Protein AF-A0A3S0SCE3-F1 (afdb_monomer)

Radius of gyration: 31.04 Å; Cα contacts (8 Å, |Δi|>4): 23; chains: 1; bounding box: 51×37×76 Å

pLDDT: mean 75.01, std 13.06, range [47.84, 93.12]

Mean predicted aligned error: 17.99 Å

Secondary structure (DSSP, 8-state):
---HHHHHHHHHHHTTS--SSHHHHHHHHHHH-GGGT-----S--HHHHHHHHHHHHHHHHHHHHHHHHHHH---HHHHHHHHHHHHHHT-

Sequence (91 aa):
MVPSTKIEDIKTNLDKVSGNSLSEKMQTLKELKPDLFVQEQPSVSPGNLIKEMIEKSTENKNNEIETIKEKGAYTPDEIKKLTDYTLKNLR

Solvent-accessible surface area (backbone atoms only — not comparable to full-atom values): 5481 Å² total; per-residue (Å²): 130,82,59,72,65,50,57,54,50,50,55,67,49,44,78,75,44,78,58,96,42,74,68,48,16,53,50,50,45,44,73,77,43,48,72,72,70,55,75,77,70,71,88,60,48,73,67,51,53,52,48,51,52,50,51,55,54,53,58,52,52,57,55,52,52,53,53,46,59,68,72,66,59,76,49,75,67,55,51,47,53,54,50,56,53,52,62,62,69,74,110

Organism: NCBI:txid2138

Foldseek 3Di:
DLPPVLVVVLVVVLVVADDPDSVRSSVVCCVVCVVSVDDPPPPCDPVNVVVVVVVVVVVVVVVVVVVCVVVVDDDPVNVVVVVVVVVVVVD

Structure (mmCIF, N/CA/C/O backbone):
data_AF-A0A3S0SCE3-F1
#
_entry.id   AF-A0A3S0SCE3-F1
#
loop_
_atom_site.group_PDB
_atom_site.id
_atom_site.type_symbol
_atom_site.label_atom_id
_atom_site.label_alt_id
_atom_site.label_comp_id
_atom_site.label_asym_id
_atom_site.label_entity_id
_atom_site.label_seq_id
_atom_site.pdbx_PDB_ins_code
_atom_site.Cartn_x
_atom_site.Cartn_y
_atom_site.Cartn_z
_atom_site.occupancy
_atom_site.B_iso_or_equiv
_atom_site.auth_seq_id
_atom_site.auth_comp_id
_atom_site.auth_asym_id
_atom_site.auth_atom_id
_atom_site.pdbx_PDB_model_num
ATOM 1 N N . MET A 1 1 ? -1.543 -1.676 4.447 1.00 47.84 1 MET A N 1
ATOM 2 C CA . MET A 1 1 ? -3.006 -1.873 4.343 1.00 47.84 1 MET A CA 1
ATOM 3 C C . MET A 1 1 ? -3.438 -2.687 5.547 1.00 47.84 1 MET A C 1
ATOM 5 O O . MET A 1 1 ? -2.807 -3.701 5.805 1.00 47.84 1 MET A O 1
ATOM 9 N N . VAL A 1 2 ? -4.441 -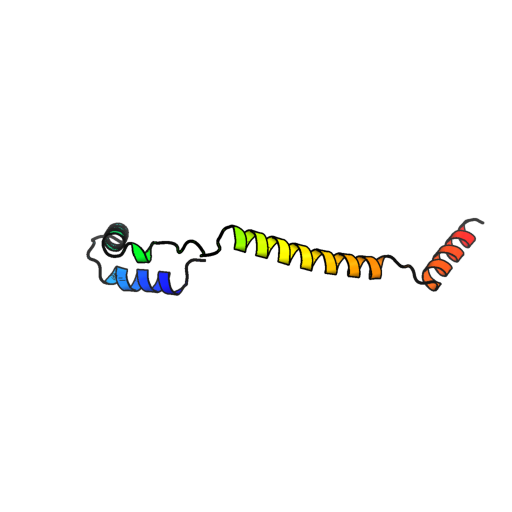2.241 6.306 1.00 51.94 2 VAL A N 1
ATOM 10 C CA . VAL A 1 2 ? -5.095 -3.127 7.282 1.00 51.94 2 VAL A CA 1
ATOM 11 C C . VAL A 1 2 ? -5.850 -4.180 6.461 1.00 51.94 2 VAL A C 1
ATOM 13 O O . VAL A 1 2 ? -6.566 -3.781 5.540 1.00 51.94 2 VAL A O 1
ATOM 16 N N . PRO A 1 3 ? -5.667 -5.488 6.706 1.00 55.94 3 PRO A N 1
ATOM 17 C CA . PRO A 1 3 ? -6.419 -6.526 6.009 1.00 55.94 3 PRO A CA 1
ATOM 18 C C . PRO A 1 3 ? -7.921 -6.242 6.114 1.00 55.94 3 PRO A C 1
ATOM 20 O O . PRO A 1 3 ? -8.406 -5.959 7.209 1.00 55.94 3 PRO A O 1
ATOM 23 N N . SER A 1 4 ? -8.655 -6.294 4.995 1.00 57.28 4 SER A N 1
ATOM 24 C CA . SER A 1 4 ? -10.100 -5.984 4.961 1.00 57.28 4 SER A CA 1
ATOM 25 C C . SER A 1 4 ? -10.898 -6.821 5.972 1.00 57.28 4 SER A C 1
ATOM 27 O O . SER A 1 4 ? -11.833 -6.322 6.593 1.00 57.28 4 SER A O 1
ATOM 29 N N . THR A 1 5 ? -10.436 -8.048 6.223 1.00 61.03 5 THR A N 1
ATOM 30 C CA . THR A 1 5 ? -10.957 -8.973 7.236 1.00 61.03 5 THR A CA 1
ATOM 31 C C . THR A 1 5 ? -10.897 -8.407 8.660 1.00 61.03 5 THR A C 1
ATOM 33 O O . THR A 1 5 ? -11.870 -8.512 9.398 1.00 61.03 5 THR A O 1
ATOM 36 N N . LYS A 1 6 ? -9.826 -7.688 9.037 1.00 72.25 6 LYS A N 1
ATOM 37 C CA . LYS A 1 6 ? -9.682 -7.113 10.390 1.00 72.25 6 LYS A CA 1
ATOM 38 C C . LYS A 1 6 ? -10.691 -5.996 10.675 1.00 72.25 6 LYS A C 1
ATOM 40 O O . LYS A 1 6 ? -11.111 -5.826 11.816 1.00 72.25 6 LYS A O 1
ATOM 45 N N . ILE A 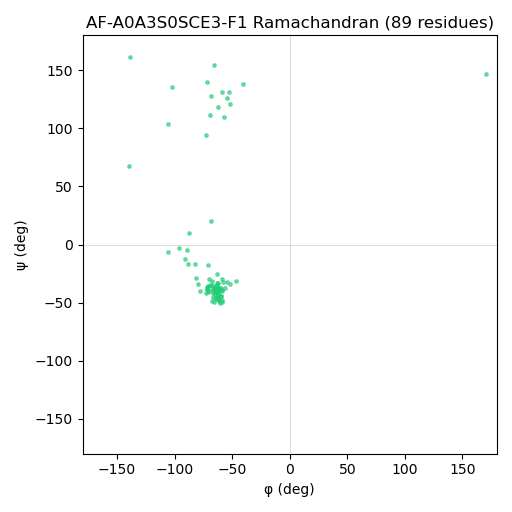1 7 ? -11.107 -5.229 9.662 1.00 80.75 7 ILE A N 1
ATOM 46 C CA . ILE A 1 7 ? -12.101 -4.154 9.844 1.00 80.75 7 ILE A CA 1
ATOM 47 C C . ILE A 1 7 ? -13.501 -4.741 10.060 1.00 80.75 7 ILE A C 1
ATOM 49 O O . ILE A 1 7 ? -14.255 -4.256 10.907 1.00 80.75 7 ILE A O 1
ATOM 53 N N . GLU A 1 8 ? -13.853 -5.777 9.306 1.00 82.88 8 GLU A N 1
ATOM 54 C CA . GLU A 1 8 ? -15.132 -6.484 9.435 1.00 82.88 8 GLU A CA 1
ATOM 55 C C . GLU A 1 8 ? -15.229 -7.228 10.772 1.00 82.88 8 GLU A C 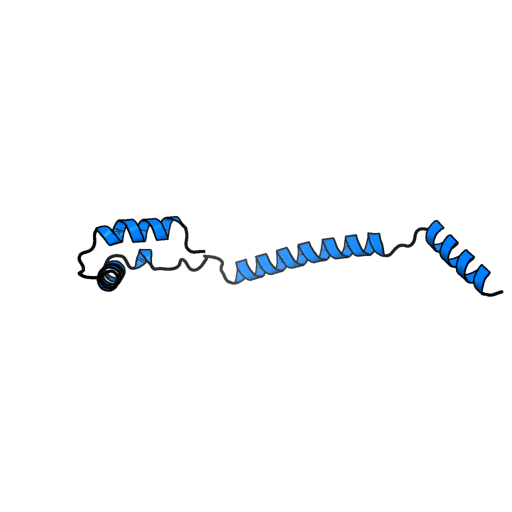1
ATOM 57 O O . GLU A 1 8 ? -16.271 -7.173 11.437 1.00 82.88 8 GLU A O 1
ATOM 62 N N . ASP A 1 9 ? -14.119 -7.811 11.228 1.00 82.94 9 ASP A N 1
ATOM 63 C CA . ASP A 1 9 ? -14.024 -8.433 12.547 1.00 82.94 9 ASP A CA 1
ATOM 64 C C . ASP A 1 9 ? -14.221 -7.411 13.672 1.00 82.94 9 ASP A C 1
ATOM 66 O O . ASP A 1 9 ? -14.996 -7.661 14.600 1.00 82.94 9 ASP A O 1
ATOM 70 N N . ILE A 1 10 ? -13.590 -6.233 13.591 1.00 86.62 10 ILE A N 1
ATOM 71 C CA . ILE A 1 10 ? -13.793 -5.164 14.583 1.00 86.62 10 ILE A CA 1
ATOM 72 C C . ILE A 1 10 ? -15.268 -4.759 14.635 1.00 86.62 10 ILE A C 1
ATOM 74 O O . ILE A 1 10 ? -15.831 -4.713 15.726 1.00 86.62 10 ILE A O 1
ATOM 78 N N . LYS A 1 11 ? -15.916 -4.522 13.485 1.00 86.00 11 LYS A N 1
ATOM 79 C CA . LYS A 1 11 ? -17.341 -4.142 13.427 1.00 86.00 11 LYS A CA 1
ATOM 80 C C . LYS A 1 11 ? -18.238 -5.197 14.075 1.00 86.00 11 LYS A C 1
ATOM 82 O O . LYS A 1 11 ? -19.017 -4.873 14.964 1.00 86.00 11 LYS A O 1
ATOM 87 N N . THR A 1 12 ? -18.056 -6.461 13.700 1.00 87.25 12 THR A N 1
ATOM 88 C CA . THR A 1 12 ? -18.853 -7.586 14.217 1.00 87.25 12 THR A CA 1
ATOM 89 C C . THR A 1 12 ? -18.684 -7.778 15.724 1.00 87.25 12 THR A C 1
ATOM 91 O O . THR A 1 12 ? -19.604 -8.215 16.420 1.00 87.25 12 THR A O 1
ATOM 94 N N . ASN A 1 13 ? -17.494 -7.488 16.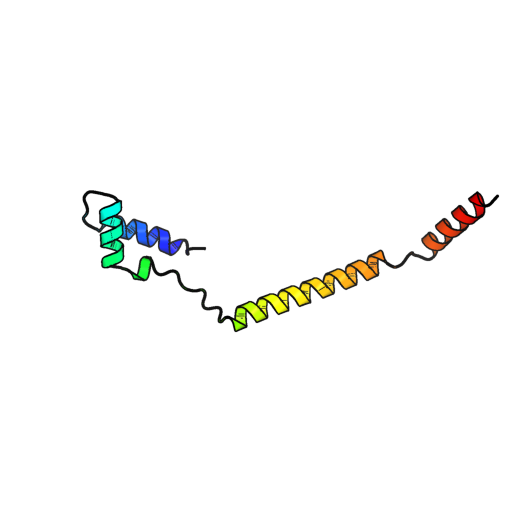253 1.00 87.38 13 ASN A N 1
ATOM 95 C CA . ASN A 1 13 ? -17.241 -7.580 17.684 1.00 87.38 13 ASN A CA 1
ATOM 96 C C . ASN A 1 13 ? -17.732 -6.346 18.445 1.00 87.38 13 ASN A C 1
ATOM 98 O O . ASN A 1 13 ? -18.122 -6.492 19.599 1.00 87.38 13 ASN A O 1
ATOM 102 N N . LEU A 1 14 ? -17.769 -5.172 17.811 1.00 90.75 14 LEU A N 1
ATOM 103 C CA . LEU A 1 14 ? -18.223 -3.928 18.428 1.00 90.75 14 LEU A CA 1
ATOM 104 C C . LEU A 1 14 ? -19.702 -3.973 18.850 1.00 90.75 14 LEU A C 1
ATOM 106 O O . LEU A 1 14 ? -20.079 -3.403 19.875 1.00 90.75 14 LEU A O 1
ATOM 110 N N . ASP A 1 15 ? -20.530 -4.697 18.098 1.00 87.06 15 ASP A N 1
ATOM 111 C CA . ASP A 1 15 ? -21.950 -4.895 18.416 1.00 87.06 15 ASP A CA 1
ATOM 112 C C . ASP A 1 15 ? -22.173 -5.799 19.637 1.00 87.06 15 ASP A C 1
ATOM 114 O O . ASP A 1 15 ? -23.241 -5.779 20.247 1.00 87.06 15 ASP A O 1
ATOM 118 N N . LYS A 1 16 ? -21.152 -6.571 20.028 1.00 88.06 16 LYS A N 1
ATOM 119 C CA . LYS A 1 16 ? -21.202 -7.529 21.143 1.00 88.06 16 LYS A CA 1
ATOM 120 C C . LYS A 1 16 ? -20.657 -6.956 22.452 1.00 88.06 16 LYS A C 1
ATOM 122 O O . LYS A 1 16 ? -20.680 -7.651 23.464 1.00 88.06 16 LYS A O 1
A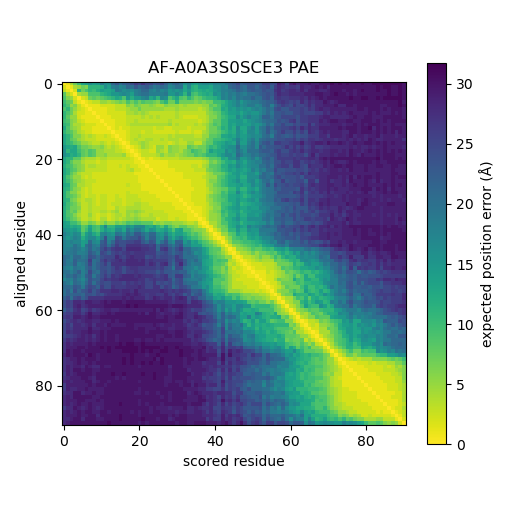TOM 127 N N . VAL A 1 17 ? -20.149 -5.723 22.439 1.00 87.94 17 VAL A N 1
ATOM 128 C CA . VAL A 1 17 ? -19.574 -5.059 23.617 1.00 87.94 17 VAL A CA 1
ATOM 129 C C . VAL A 1 17 ? -20.560 -4.053 24.199 1.00 87.94 17 VAL A C 1
ATOM 131 O O . VAL A 1 17 ? -21.182 -3.264 23.482 1.00 87.94 17 VAL A O 1
ATOM 134 N N . SER A 1 18 ? -20.691 -4.072 25.522 1.00 79.50 18 SER A N 1
ATOM 135 C CA . SER A 1 18 ? -21.466 -3.087 26.273 1.00 79.50 18 SER A CA 1
ATOM 136 C C . SER A 1 18 ? -20.754 -1.735 26.288 1.00 79.50 18 SER A C 1
ATOM 138 O O . SER A 1 18 ? -19.540 -1.680 26.454 1.00 79.50 18 SER A O 1
ATOM 140 N N . GLY A 1 19 ? -21.507 -0.648 26.155 1.00 83.56 19 GLY A N 1
ATOM 141 C CA . GLY A 1 19 ? -20.990 0.715 26.250 1.00 83.56 19 GLY A CA 1
ATOM 142 C C . GLY A 1 19 ? -22.044 1.724 25.813 1.00 83.56 19 GLY A C 1
ATOM 143 O O . GLY A 1 19 ? -22.852 1.432 24.925 1.00 83.56 19 GLY A O 1
ATOM 144 N N . ASN A 1 20 ? -22.035 2.900 26.432 1.00 86.94 20 ASN A N 1
ATOM 145 C CA . ASN A 1 20 ? -23.010 3.961 26.180 1.00 86.94 20 ASN A CA 1
ATOM 146 C C . ASN A 1 20 ? -22.643 4.798 24.949 1.00 86.94 20 ASN A C 1
ATOM 148 O O . ASN A 1 20 ? -23.487 5.500 24.396 1.00 86.94 20 ASN A O 1
ATOM 152 N N . SER A 1 21 ? -21.391 4.716 24.493 1.00 89.81 21 SER A N 1
ATOM 153 C CA . SER A 1 21 ? -20.90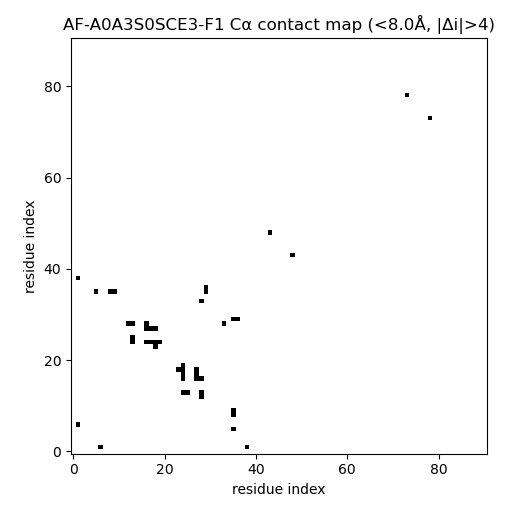2 5.413 23.305 1.00 89.81 21 SER A CA 1
ATOM 154 C C . SER A 1 21 ? -19.992 4.527 22.454 1.00 89.81 21 SER A C 1
ATOM 156 O O . SER A 1 21 ? -19.427 3.540 22.923 1.00 89.81 21 SER A O 1
ATOM 158 N N . LEU A 1 22 ? -19.808 4.905 21.185 1.00 88.94 22 LEU A N 1
ATOM 159 C CA . LEU A 1 22 ? -18.859 4.246 20.281 1.00 88.94 22 LEU A CA 1
ATOM 160 C C . LEU A 1 22 ? -17.430 4.244 20.850 1.00 88.94 22 LEU A C 1
ATOM 162 O O . LEU A 1 22 ? -16.712 3.260 20.698 1.00 88.94 22 LEU A O 1
ATOM 166 N N . SER A 1 23 ? -17.030 5.328 21.519 1.00 89.94 23 SER A N 1
ATOM 167 C CA . SER A 1 23 ? -15.703 5.447 22.130 1.00 89.94 23 SER A CA 1
ATOM 168 C C . SER A 1 23 ? -15.513 4.440 23.263 1.00 89.94 23 SER A C 1
ATOM 170 O O . SER A 1 23 ? -14.499 3.747 23.297 1.00 89.94 23 SER A O 1
ATOM 172 N N . GLU A 1 24 ? -16.506 4.312 24.147 1.00 90.56 24 GLU A N 1
ATOM 173 C CA . GLU A 1 24 ? -16.485 3.317 25.226 1.00 90.56 24 GLU A CA 1
ATOM 174 C C . GLU A 1 24 ? -16.442 1.898 24.661 1.00 90.56 24 GLU A C 1
ATOM 176 O O . GLU A 1 24 ? -15.564 1.123 25.025 1.00 90.56 24 GLU A O 1
ATOM 181 N N . LYS A 1 25 ? -17.309 1.579 23.690 1.00 93.12 25 LYS A N 1
ATOM 182 C CA . LYS A 1 25 ? -17.315 0.258 23.044 1.00 93.12 25 LYS A CA 1
ATOM 183 C C . LYS A 1 25 ? -15.980 -0.070 22.371 1.00 93.12 25 LYS A C 1
ATOM 185 O O . LYS A 1 25 ? -15.513 -1.201 22.468 1.00 93.12 25 LYS A O 1
ATOM 190 N N . MET A 1 26 ? -15.348 0.906 21.715 1.00 90.62 26 MET A N 1
ATOM 191 C CA . MET A 1 26 ? -14.016 0.746 21.119 1.00 90.62 26 MET A CA 1
ATOM 192 C C . MET A 1 26 ? -12.940 0.487 22.174 1.00 90.62 26 MET A C 1
ATOM 194 O O . MET A 1 26 ? -12.054 -0.335 21.945 1.00 90.62 26 MET A O 1
ATOM 198 N N . GLN A 1 27 ? -12.998 1.174 23.315 1.00 89.38 27 GLN A N 1
ATOM 199 C CA . GLN A 1 27 ? -12.050 0.967 24.405 1.00 89.38 27 GLN A CA 1
ATOM 200 C C . GLN A 1 27 ? -12.227 -0.416 25.039 1.00 89.38 27 GLN A C 1
ATOM 202 O O . GLN A 1 27 ? -11.261 -1.171 25.125 1.00 89.38 27 GLN A O 1
ATOM 207 N N . THR A 1 28 ? -13.459 -0.800 25.374 1.00 90.75 28 THR A N 1
ATOM 208 C CA . THR A 1 28 ? -13.751 -2.129 25.925 1.00 90.75 28 THR A CA 1
ATOM 209 C C . THR A 1 28 ? -13.370 -3.237 24.941 1.00 90.75 28 THR A C 1
ATOM 211 O O . THR A 1 28 ? -12.828 -4.264 25.340 1.00 90.75 28 THR A O 1
ATOM 214 N N . LEU A 1 29 ? -13.578 -3.036 23.634 1.00 92.19 29 LEU A N 1
ATOM 215 C CA . LEU A 1 29 ? -13.151 -4.009 22.629 1.00 92.19 29 LEU A CA 1
ATOM 216 C C . LEU A 1 29 ? -11.625 -4.161 22.576 1.00 92.19 29 LEU A C 1
ATOM 218 O O . LEU A 1 29 ? -11.139 -5.282 22.435 1.00 92.19 29 LEU A O 1
ATOM 222 N N . LYS A 1 30 ? -10.875 -3.060 22.703 1.00 89.12 30 LYS A N 1
ATOM 223 C CA . LYS A 1 30 ? -9.404 -3.082 22.765 1.00 89.12 30 LYS A CA 1
ATOM 224 C C . LYS A 1 30 ? -8.887 -3.827 23.990 1.00 89.12 30 LYS A C 1
ATOM 226 O O . LYS A 1 30 ? -7.897 -4.539 23.875 1.00 89.12 30 LYS A O 1
ATOM 231 N N . GLU A 1 31 ? -9.555 -3.681 25.130 1.00 89.75 31 GLU A N 1
ATOM 232 C CA . GLU A 1 31 ? -9.196 -4.377 26.371 1.00 89.75 31 GLU A CA 1
ATOM 233 C C . GLU A 1 31 ? -9.501 -5.881 26.292 1.00 89.75 31 GLU A C 1
ATOM 235 O O . GLU A 1 31 ? -8.692 -6.698 26.723 1.00 89.75 31 GLU A O 1
ATOM 240 N N . LEU A 1 32 ? -10.639 -6.260 25.699 1.00 89.88 32 LEU A N 1
ATOM 241 C CA . LEU A 1 32 ? -11.056 -7.663 25.589 1.00 89.88 32 LEU A CA 1
ATOM 242 C C . LEU A 1 32 ? -10.357 -8.429 24.461 1.00 89.88 32 LEU A C 1
ATOM 244 O O . LEU A 1 32 ? -10.172 -9.641 24.563 1.00 89.88 32 LEU A O 1
ATOM 248 N N . LYS A 1 33 ? -10.046 -7.754 23.351 1.00 87.81 33 LYS A N 1
ATOM 249 C CA . LYS A 1 33 ? -9.466 -8.354 22.142 1.00 87.81 33 LYS A CA 1
ATOM 250 C C . LYS A 1 33 ? -8.380 -7.446 21.550 1.00 87.81 3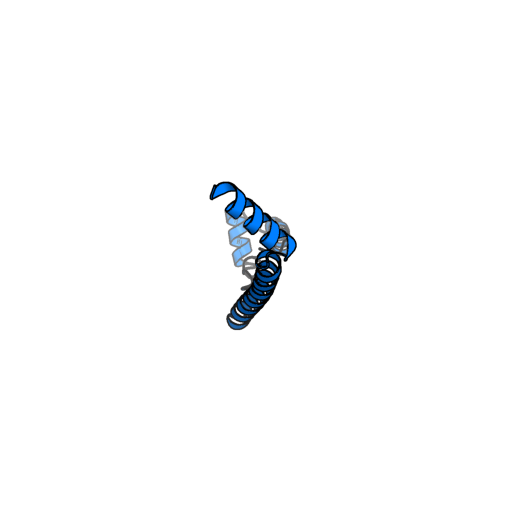3 LYS A C 1
ATOM 252 O O . LYS A 1 33 ? -8.568 -6.911 20.452 1.00 87.81 33 LYS A O 1
ATOM 257 N N . PRO A 1 34 ? -7.239 -7.275 22.239 1.00 85.38 34 PRO A N 1
ATOM 258 C CA . PRO A 1 34 ? -6.149 -6.426 21.759 1.00 85.38 34 PRO A CA 1
ATOM 259 C C . PRO A 1 34 ? -5.624 -6.872 20.387 1.00 85.38 34 PRO A C 1
ATOM 261 O O . PRO A 1 34 ? -5.282 -6.024 19.566 1.00 85.38 34 PRO A O 1
ATOM 264 N N . ASP A 1 35 ? -5.662 -8.175 20.093 1.00 83.38 35 ASP A N 1
ATOM 265 C CA . ASP A 1 35 ? -5.189 -8.775 18.837 1.00 83.38 35 ASP A CA 1
ATOM 266 C C . ASP A 1 35 ? -5.889 -8.222 17.585 1.00 83.38 35 ASP A C 1
ATOM 268 O O . ASP A 1 35 ? -5.270 -8.117 16.526 1.00 83.38 35 ASP A O 1
ATOM 272 N N . LEU A 1 36 ? -7.154 -7.792 17.703 1.00 82.88 36 LEU A N 1
ATOM 273 C CA . LEU A 1 36 ? -7.888 -7.140 16.606 1.00 82.88 36 LEU A CA 1
ATOM 274 C C . LEU A 1 36 ? -7.251 -5.806 16.190 1.00 82.88 36 LEU A C 1
ATOM 276 O O . LEU A 1 36 ? -7.420 -5.361 15.055 1.00 82.88 36 LEU A O 1
ATOM 280 N N . PHE A 1 37 ? -6.526 -5.166 17.108 1.00 82.69 37 PHE A N 1
ATOM 281 C CA . PHE A 1 37 ? -5.910 -3.853 16.923 1.00 82.69 37 PHE A CA 1
ATOM 282 C C . PHE A 1 37 ? -4.396 -3.931 16.733 1.00 82.69 37 PHE A C 1
ATOM 284 O O . PHE A 1 37 ? -3.771 -2.914 16.420 1.00 82.69 37 PHE A O 1
ATOM 291 N N . VAL A 1 38 ? -3.800 -5.116 16.881 1.00 77.31 38 VAL A N 1
ATOM 292 C CA . VAL A 1 38 ? -2.394 -5.335 16.555 1.00 77.31 38 VAL A CA 1
ATOM 293 C C . VAL A 1 38 ? -2.247 -5.253 15.036 1.00 77.31 38 VAL A C 1
ATOM 295 O O . VAL A 1 38 ? -2.724 -6.103 14.272 1.00 77.31 38 VAL A O 1
ATOM 298 N N . GLN A 1 39 ? -1.573 -4.198 14.576 1.00 66.06 39 GLN A N 1
ATOM 299 C CA . GLN A 1 39 ? -1.028 -4.200 13.227 1.00 66.06 39 GLN A CA 1
ATOM 300 C C . GLN A 1 39 ? -0.005 -5.325 13.170 1.00 66.06 39 GLN A C 1
ATOM 302 O O . GLN A 1 39 ? 0.979 -5.308 13.909 1.00 66.06 39 GLN A O 1
ATOM 307 N N . GLU A 1 40 ? -0.246 -6.303 12.299 1.00 62.03 40 GLU A N 1
ATOM 308 C CA . GLU A 1 40 ? 0.812 -7.220 11.905 1.00 62.03 40 GLU A CA 1
ATOM 309 C C . GLU A 1 40 ? 1.927 -6.347 11.348 1.00 62.03 40 GLU A C 1
ATOM 311 O O . GLU A 1 40 ? 1.774 -5.710 10.302 1.00 62.03 40 GLU A O 1
ATOM 316 N N . GLN A 1 41 ? 3.027 -6.263 12.096 1.00 58.19 41 GLN A N 1
ATOM 317 C CA . GLN A 1 41 ? 4.289 -5.851 11.516 1.00 58.19 41 GLN A CA 1
ATOM 318 C C . GLN A 1 41 ? 4.472 -6.765 10.308 1.00 58.19 41 GLN A C 1
ATOM 320 O O . GLN A 1 41 ? 4.409 -7.988 10.483 1.00 58.19 41 GLN A O 1
ATOM 325 N N . PRO A 1 42 ? 4.593 -6.222 9.086 1.00 55.75 42 PRO A N 1
ATOM 326 C CA . PRO A 1 42 ? 4.804 -7.077 7.939 1.00 55.75 42 PRO A CA 1
ATOM 327 C C . PRO A 1 42 ? 6.035 -7.923 8.272 1.00 55.75 42 PRO A C 1
ATOM 329 O O . PRO A 1 42 ? 7.065 -7.383 8.673 1.00 55.75 42 PRO A O 1
ATOM 332 N N . SER A 1 43 ? 5.922 -9.251 8.178 1.00 57.66 43 SER A N 1
ATOM 333 C CA . SER A 1 43 ? 6.989 -10.197 8.549 1.00 57.66 43 SER A CA 1
ATOM 334 C C . SER A 1 43 ? 8.194 -10.128 7.600 1.00 57.66 43 SER A C 1
ATOM 336 O O . SER A 1 43 ? 8.972 -11.074 7.465 1.00 57.66 43 SER A O 1
ATOM 338 N N . VAL A 1 44 ? 8.324 -9.025 6.875 1.00 57.91 44 VAL A N 1
ATOM 339 C CA . VAL A 1 44 ? 9.500 -8.682 6.116 1.00 57.91 44 VAL A CA 1
ATOM 340 C C . VAL A 1 44 ? 10.551 -8.279 7.136 1.00 57.91 44 VAL A C 1
ATOM 342 O O . VAL A 1 44 ? 10.620 -7.149 7.612 1.00 57.91 44 VAL A O 1
ATOM 345 N N . SER A 1 45 ?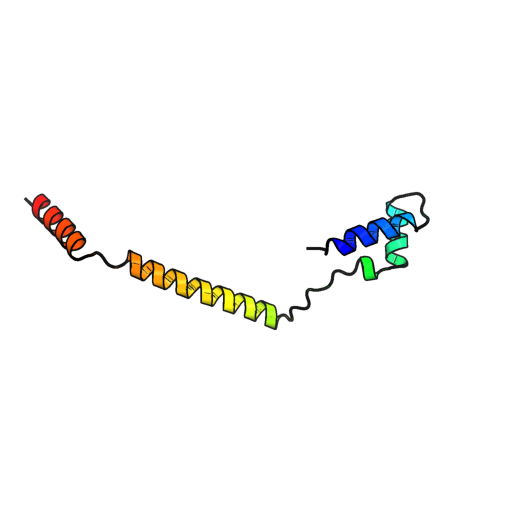 11.377 -9.262 7.502 1.00 64.56 45 SER A N 1
ATOM 346 C CA . SER A 1 45 ? 12.687 -8.989 8.082 1.00 64.56 45 SER A CA 1
ATOM 347 C C . SER A 1 45 ? 13.308 -7.812 7.316 1.00 64.56 45 SER A C 1
ATOM 349 O O . SER A 1 45 ? 13.195 -7.792 6.086 1.00 64.56 45 SER A O 1
ATOM 351 N N . PRO A 1 46 ? 13.966 -6.846 7.977 1.00 62.03 46 PRO A N 1
ATOM 352 C CA . PRO A 1 46 ? 14.646 -5.748 7.291 1.00 62.03 46 PRO A CA 1
ATOM 353 C C . PRO A 1 46 ? 15.509 -6.223 6.107 1.00 62.03 46 PRO A C 1
ATOM 355 O O . PRO A 1 46 ? 15.591 -5.543 5.089 1.00 62.03 46 PRO A O 1
ATOM 358 N N . GLY A 1 47 ? 16.067 -7.440 6.189 1.00 67.88 47 GLY A N 1
ATOM 359 C CA . GLY A 1 47 ? 16.788 -8.084 5.089 1.00 67.88 47 GLY A CA 1
ATOM 360 C C . GLY A 1 47 ? 15.940 -8.401 3.848 1.00 67.88 47 GLY A C 1
ATOM 361 O O . GLY A 1 47 ? 16.429 -8.242 2.735 1.00 67.88 47 GLY A O 1
ATOM 362 N N . ASN A 1 48 ? 14.670 -8.786 4.006 1.00 67.25 48 ASN A N 1
ATOM 363 C CA . ASN A 1 48 ? 13.756 -9.054 2.889 1.00 67.25 48 ASN A CA 1
ATOM 364 C C . ASN A 1 48 ? 13.335 -7.759 2.182 1.00 67.25 48 ASN A C 1
ATOM 366 O O . ASN A 1 48 ? 13.297 -7.734 0.957 1.00 67.25 48 ASN A O 1
ATOM 370 N N . LEU A 1 49 ? 13.115 -6.666 2.927 1.00 68.56 49 LEU A N 1
ATOM 371 C CA . LEU A 1 49 ? 12.855 -5.345 2.336 1.00 68.56 49 LEU A CA 1
ATOM 372 C C . LEU A 1 49 ? 14.047 -4.847 1.514 1.00 68.56 49 LEU A C 1
ATOM 374 O O . LEU A 1 49 ? 13.875 -4.375 0.393 1.00 68.56 49 LEU A O 1
ATOM 378 N N . ILE A 1 50 ? 15.263 -4.974 2.057 1.00 74.06 50 ILE A N 1
ATOM 379 C CA . ILE A 1 50 ? 16.491 -4.590 1.349 1.00 74.06 50 ILE A CA 1
ATOM 380 C C . ILE A 1 50 ? 16.660 -5.444 0.087 1.00 74.06 50 ILE A C 1
ATOM 382 O O . ILE A 1 50 ? 16.971 -4.906 -0.974 1.00 74.06 50 ILE A O 1
ATOM 386 N N . LYS A 1 51 ? 16.407 -6.755 0.176 1.00 73.75 51 LYS A N 1
ATOM 387 C CA . LYS A 1 51 ? 16.482 -7.667 -0.970 1.00 73.75 51 LYS A CA 1
ATOM 388 C C . LYS A 1 51 ? 15.485 -7.289 -2.071 1.00 73.75 51 LYS A C 1
ATOM 390 O O . LYS A 1 51 ? 15.899 -7.147 -3.216 1.00 73.75 51 LYS A O 1
ATOM 395 N N . GLU A 1 52 ? 14.224 -7.028 -1.726 1.00 71.00 52 GLU A N 1
ATOM 396 C CA . GLU A 1 52 ? 13.207 -6.574 -2.687 1.00 71.00 52 GLU A CA 1
ATOM 397 C C . GLU A 1 52 ? 13.567 -5.226 -3.333 1.00 71.00 52 GLU A C 1
ATOM 399 O O . GLU A 1 52 ? 13.363 -5.037 -4.533 1.00 71.00 52 GLU A O 1
ATOM 404 N N . MET A 1 53 ? 14.124 -4.280 -2.566 1.00 74.44 53 MET A N 1
ATOM 405 C CA . MET A 1 53 ? 14.583 -2.995 -3.109 1.00 74.44 53 MET A CA 1
ATOM 406 C C . MET A 1 53 ? 15.755 -3.165 -4.084 1.00 74.44 53 MET A C 1
ATOM 408 O O . MET A 1 53 ? 15.787 -2.498 -5.123 1.00 74.44 53 MET A O 1
ATOM 412 N N . ILE A 1 54 ? 16.707 -4.052 -3.773 1.00 73.75 54 ILE A N 1
ATOM 413 C CA . ILE A 1 54 ? 17.848 -4.361 -4.646 1.00 73.75 54 ILE A CA 1
ATOM 414 C C . ILE A 1 54 ? 17.374 -5.062 -5.925 1.00 73.75 54 ILE A C 1
ATOM 416 O O . ILE A 1 54 ? 17.793 -4.669 -7.016 1.00 73.75 54 ILE A O 1
ATOM 420 N N . GLU A 1 55 ? 16.486 -6.051 -5.819 1.00 68.81 55 GLU A N 1
ATOM 421 C CA . GLU A 1 55 ? 15.936 -6.775 -6.973 1.00 68.81 55 GLU A CA 1
ATOM 422 C C . GLU A 1 55 ? 15.184 -5.824 -7.916 1.00 68.81 55 GLU A C 1
ATOM 424 O O . GLU A 1 55 ? 15.545 -5.727 -9.091 1.00 68.81 55 GLU A O 1
ATOM 429 N N . LYS A 1 56 ? 14.258 -5.007 -7.392 1.00 65.81 56 LYS A N 1
ATOM 430 C CA . LYS A 1 56 ? 13.538 -3.994 -8.191 1.00 65.81 56 LYS A CA 1
ATOM 431 C C . LYS A 1 56 ? 14.472 -2.967 -8.836 1.00 65.81 56 LYS A C 1
ATOM 433 O O . LYS A 1 56 ? 14.252 -2.549 -9.970 1.00 65.81 56 LYS A O 1
ATOM 438 N N . SER A 1 57 ? 15.533 -2.559 -8.137 1.00 59.56 57 SER A N 1
ATOM 439 C CA . SER A 1 57 ? 16.520 -1.612 -8.680 1.00 59.56 57 SER A CA 1
ATOM 440 C C . SER A 1 57 ? 17.387 -2.222 -9.784 1.00 59.56 57 SER A C 1
ATOM 442 O O . SER A 1 57 ? 17.857 -1.502 -10.664 1.00 59.56 57 SER A O 1
ATOM 444 N N . THR A 1 58 ? 17.623 -3.533 -9.740 1.00 59.41 58 THR A N 1
ATOM 445 C CA . THR A 1 58 ? 18.416 -4.253 -10.748 1.00 59.41 58 THR A CA 1
ATOM 446 C C . THR A 1 58 ? 17.590 -4.502 -12.010 1.00 59.41 58 THR A C 1
ATOM 448 O O . THR A 1 58 ? 18.087 -4.299 -13.116 1.00 59.41 58 THR A O 1
ATOM 451 N N . GLU A 1 59 ? 16.310 -4.842 -11.849 1.00 58.25 59 GLU A N 1
ATOM 452 C CA . GLU A 1 59 ? 15.353 -4.979 -12.953 1.00 58.25 59 GLU A CA 1
ATOM 453 C C . GLU A 1 59 ? 15.151 -3.648 -13.703 1.00 58.25 59 GLU A C 1
ATOM 455 O O . GLU A 1 59 ? 15.209 -3.614 -14.932 1.00 58.25 59 GLU A O 1
ATOM 460 N N . ASN A 1 60 ? 15.044 -2.526 -12.978 1.00 55.62 60 ASN A N 1
ATOM 461 C CA . ASN A 1 60 ? 14.885 -1.199 -13.586 1.00 55.62 60 ASN A CA 1
ATOM 462 C C . ASN A 1 60 ? 16.106 -0.758 -14.427 1.00 55.62 60 ASN A C 1
ATOM 464 O O . ASN A 1 60 ? 15.950 -0.174 -15.498 1.00 55.62 60 ASN A O 1
ATOM 468 N N . LYS A 1 61 ? 17.332 -1.068 -13.978 1.00 57.75 61 LYS A N 1
ATOM 469 C CA . LYS A 1 61 ? 18.569 -0.675 -14.685 1.00 57.75 61 LYS A CA 1
ATOM 470 C C . LYS A 1 61 ? 18.772 -1.416 -16.005 1.00 57.75 61 LYS A C 1
ATOM 472 O O . LYS A 1 61 ? 19.287 -0.829 -16.953 1.00 57.75 61 LYS A O 1
ATOM 477 N N . ASN A 1 62 ? 18.376 -2.685 -16.083 1.00 58.56 62 ASN A N 1
ATOM 478 C CA . ASN A 1 62 ? 18.520 -3.459 -17.318 1.00 58.56 62 ASN A CA 1
ATOM 479 C C . ASN A 1 62 ? 17.609 -2.912 -18.432 1.00 58.56 62 ASN A C 1
ATOM 481 O O . ASN A 1 62 ? 18.042 -2.812 -19.578 1.00 58.56 62 ASN A O 1
ATOM 485 N N . ASN A 1 63 ? 16.405 -2.458 -18.077 1.00 58.75 63 ASN A N 1
ATOM 486 C CA . ASN A 1 63 ? 15.429 -1.910 -19.021 1.00 58.75 63 ASN A CA 1
ATOM 487 C C . ASN A 1 63 ? 15.838 -0.518 -19.563 1.00 58.75 63 ASN A C 1
ATOM 489 O O . ASN A 1 63 ? 15.692 -0.223 -20.752 1.00 58.75 63 ASN A O 1
ATOM 493 N N . GLU A 1 64 ? 16.419 0.339 -18.712 1.00 59.12 64 GLU A N 1
ATOM 494 C CA . GLU A 1 64 ? 16.960 1.640 -19.138 1.00 59.12 64 GLU A CA 1
A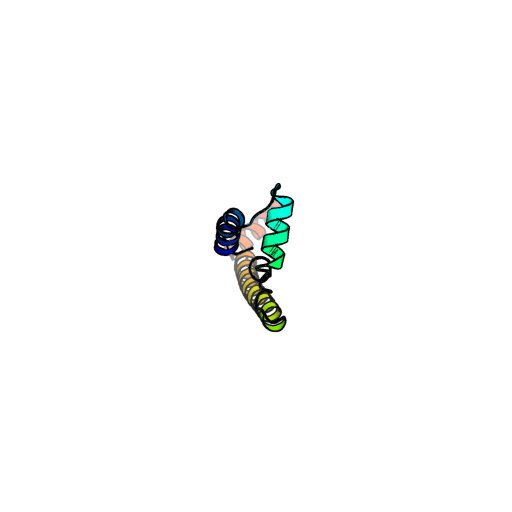TOM 495 C C . GLU A 1 64 ? 18.163 1.495 -20.084 1.00 59.12 64 GLU A C 1
ATOM 497 O O . GLU A 1 64 ? 18.268 2.239 -21.061 1.00 59.12 64 GLU A O 1
ATOM 502 N N . ILE A 1 65 ? 19.052 0.521 -19.852 1.00 59.44 65 ILE A N 1
ATOM 503 C CA . ILE A 1 65 ? 20.222 0.287 -20.716 1.00 59.44 65 ILE A CA 1
ATOM 504 C C . ILE A 1 65 ? 19.804 -0.191 -22.113 1.00 59.44 65 ILE A C 1
ATOM 506 O O . ILE A 1 65 ? 20.375 0.266 -23.106 1.00 59.44 65 ILE A O 1
ATOM 510 N N . GLU A 1 66 ? 18.818 -1.083 -22.220 1.00 60.66 66 GLU A N 1
ATOM 511 C CA . GLU A 1 66 ? 18.289 -1.518 -23.521 1.00 60.66 66 GLU A CA 1
ATOM 512 C C . GLU A 1 66 ? 17.608 -0.366 -24.269 1.00 60.66 66 GLU A C 1
ATOM 514 O O . GLU A 1 66 ? 17.899 -0.140 -25.444 1.00 60.66 66 GLU A O 1
ATOM 519 N N . THR A 1 67 ? 16.827 0.453 -23.562 1.00 58.66 67 THR A N 1
ATOM 520 C CA . THR A 1 67 ? 16.176 1.639 -24.141 1.00 58.66 67 THR A CA 1
ATOM 521 C C . THR A 1 67 ? 17.192 2.671 -24.657 1.00 58.66 67 THR A C 1
ATOM 523 O O . THR A 1 67 ? 16.975 3.306 -25.690 1.00 58.66 67 THR A O 1
ATOM 526 N N . ILE A 1 68 ? 18.321 2.862 -23.963 1.00 59.25 68 ILE A N 1
ATOM 527 C CA . ILE A 1 68 ? 19.387 3.780 -24.403 1.00 59.25 68 ILE A CA 1
ATOM 528 C C . ILE A 1 68 ? 20.138 3.215 -25.615 1.00 59.25 68 ILE A C 1
ATOM 530 O O . ILE A 1 68 ? 20.483 3.980 -26.515 1.00 59.25 68 ILE A O 1
ATOM 534 N N . LYS A 1 69 ? 20.364 1.896 -25.688 1.00 58.88 69 LYS A N 1
ATOM 535 C CA . LYS A 1 69 ? 20.954 1.262 -26.881 1.00 58.88 69 LYS A CA 1
ATOM 536 C C . LYS A 1 69 ? 20.067 1.431 -28.114 1.00 58.88 69 LYS A C 1
ATOM 538 O O . LYS A 1 69 ? 20.594 1.682 -29.193 1.00 58.88 69 LYS A O 1
ATOM 543 N N . GLU A 1 70 ? 18.750 1.342 -27.948 1.00 59.53 70 GLU A N 1
ATOM 544 C CA . GLU A 1 70 ? 17.785 1.519 -29.038 1.00 59.53 70 GLU A CA 1
ATOM 545 C C . GLU A 1 70 ? 17.690 2.983 -29.510 1.00 59.53 70 GLU A C 1
ATOM 547 O O . GLU A 1 70 ? 17.573 3.244 -30.703 1.00 59.53 70 GLU A O 1
ATOM 552 N N . LYS A 1 71 ? 17.814 3.956 -28.595 1.00 59.84 71 LYS A N 1
ATOM 553 C CA . LYS A 1 71 ? 17.752 5.398 -28.918 1.00 59.84 71 LYS A CA 1
ATOM 554 C C . LYS A 1 71 ? 19.096 6.031 -29.298 1.00 59.84 71 LYS A C 1
ATOM 556 O O . LYS A 1 71 ? 19.115 7.149 -29.804 1.00 59.84 71 LYS A O 1
ATOM 561 N N . GLY A 1 72 ? 20.215 5.373 -28.996 1.00 59.34 72 GLY A N 1
ATOM 562 C CA . GLY A 1 72 ? 21.560 5.950 -29.099 1.00 59.34 72 GLY A CA 1
ATOM 563 C C . GLY A 1 72 ? 22.271 5.739 -30.437 1.00 59.34 72 GLY A C 1
ATOM 564 O O . GLY A 1 72 ? 23.294 6.379 -30.679 1.00 59.34 72 GLY A O 1
ATOM 565 N N . ALA A 1 73 ? 21.768 4.862 -31.307 1.00 71.00 73 ALA A N 1
ATOM 566 C CA . ALA A 1 73 ? 22.400 4.570 -32.588 1.00 71.00 73 ALA A CA 1
ATOM 567 C C . ALA A 1 73 ? 21.617 5.220 -33.733 1.00 71.00 73 ALA A C 1
ATOM 569 O O . ALA A 1 73 ? 20.584 4.708 -34.152 1.00 71.00 73 ALA A O 1
ATOM 570 N N . TYR A 1 74 ? 22.132 6.331 -34.271 1.00 72.06 74 TYR A N 1
ATOM 571 C CA . TYR A 1 74 ? 21.678 6.811 -35.575 1.00 72.06 74 TYR A CA 1
ATOM 572 C C . TYR A 1 74 ? 21.920 5.717 -36.615 1.00 72.06 74 TYR A C 1
ATOM 574 O O . TYR A 1 74 ? 23.024 5.169 -36.714 1.00 72.06 74 TYR A O 1
ATOM 582 N N . THR A 1 75 ? 20.905 5.414 -37.414 1.00 80.12 75 THR A N 1
ATOM 583 C CA . THR A 1 75 ? 21.070 4.525 -38.564 1.00 80.12 75 THR A CA 1
ATOM 584 C C . THR A 1 75 ? 21.991 5.177 -39.606 1.00 80.12 75 THR A C 1
ATOM 586 O O . THR A 1 75 ? 22.069 6.409 -39.686 1.00 80.12 75 THR A O 1
ATOM 589 N N . PRO A 1 76 ? 22.682 4.394 -40.457 1.00 80.56 76 PRO A N 1
ATOM 590 C CA . PRO A 1 76 ? 23.525 4.948 -41.520 1.00 80.56 76 PRO A CA 1
ATOM 591 C C . PRO A 1 76 ? 22.805 5.973 -42.416 1.00 80.56 76 PRO A C 1
ATOM 593 O O . PRO A 1 76 ? 23.413 6.960 -42.833 1.00 80.56 76 PRO A O 1
ATOM 596 N N . ASP A 1 77 ? 21.504 5.792 -42.664 1.00 82.56 77 ASP A N 1
ATOM 597 C CA . ASP A 1 77 ? 20.686 6.728 -43.444 1.00 82.56 77 ASP A CA 1
ATOM 598 C C . ASP A 1 77 ? 20.412 8.050 -42.713 1.00 82.56 77 ASP A C 1
ATOM 600 O O . ASP A 1 77 ? 20.388 9.112 -43.340 1.00 82.56 77 ASP A O 1
ATOM 604 N N . GLU A 1 78 ? 20.222 8.020 -41.394 1.00 84.06 78 GLU A N 1
ATOM 605 C CA . GLU A 1 78 ? 20.051 9.231 -40.581 1.00 84.06 78 GLU A CA 1
ATOM 606 C C . GLU A 1 78 ? 21.351 10.028 -40.497 1.00 84.06 78 GLU A C 1
ATOM 608 O O . GLU A 1 78 ? 21.334 11.252 -40.659 1.00 84.06 78 GLU A O 1
ATOM 613 N N . ILE A 1 79 ? 22.485 9.334 -40.355 1.00 84.44 79 ILE A N 1
ATOM 614 C CA . ILE A 1 79 ? 23.819 9.945 -40.422 1.00 84.44 79 ILE A CA 1
ATOM 615 C C . ILE A 1 79 ? 24.021 10.607 -41.791 1.00 84.44 79 ILE A C 1
ATOM 617 O O . ILE A 1 79 ? 24.472 11.755 -41.870 1.00 84.44 79 ILE A O 1
ATOM 621 N N . LYS A 1 80 ? 23.638 9.928 -42.879 1.00 88.00 80 LYS A N 1
ATOM 622 C CA . LYS A 1 80 ? 23.740 10.468 -44.240 1.00 88.00 80 LYS A CA 1
ATOM 623 C C . LYS A 1 80 ? 22.872 11.716 -44.435 1.00 88.00 80 LYS A C 1
ATOM 625 O O . LYS A 1 80 ? 23.377 12.729 -44.910 1.00 88.00 80 LYS A O 1
ATOM 630 N N . LYS A 1 81 ? 21.605 11.695 -44.002 1.00 88.94 81 LYS A N 1
ATOM 631 C CA . LYS A 1 81 ? 20.696 12.859 -44.080 1.00 88.94 81 LYS A CA 1
ATOM 632 C C . LYS A 1 81 ? 21.228 14.070 -43.309 1.00 88.94 81 LYS A C 1
ATOM 634 O O . LYS A 1 81 ? 21.179 15.185 -43.828 1.00 88.94 81 LYS A O 1
ATOM 639 N N . LEU A 1 82 ? 21.745 13.862 -42.095 1.00 85.44 82 LEU A N 1
ATOM 640 C CA . LEU A 1 82 ? 22.355 14.924 -41.284 1.00 85.44 82 LEU A CA 1
ATOM 641 C C . LEU A 1 82 ? 23.603 15.511 -41.960 1.00 85.44 82 LEU A C 1
ATOM 643 O O . LEU A 1 82 ? 23.795 16.731 -41.967 1.00 85.44 82 LEU A O 1
ATOM 647 N N . THR A 1 83 ? 24.418 14.650 -42.570 1.00 85.50 83 THR A N 1
ATOM 648 C CA . THR A 1 83 ? 25.633 15.049 -43.293 1.00 85.50 83 THR A CA 1
ATOM 649 C C . THR A 1 83 ? 25.286 15.882 -44.527 1.00 85.50 83 THR A C 1
ATOM 651 O O . THR A 1 83 ? 25.797 16.991 -44.681 1.00 85.50 83 THR A O 1
ATOM 654 N N . ASP A 1 84 ? 24.354 15.409 -45.356 1.00 90.44 84 ASP A N 1
ATOM 655 C CA . ASP A 1 84 ? 23.923 16.098 -46.577 1.00 90.44 84 ASP A CA 1
ATOM 656 C C . ASP A 1 84 ? 23.278 17.460 -46.269 1.00 90.44 84 ASP A C 1
ATOM 658 O O . ASP A 1 84 ? 23.545 18.451 -46.953 1.00 90.44 84 ASP A O 1
ATOM 662 N N . TYR A 1 85 ? 22.465 17.539 -45.207 1.00 88.50 85 TYR A N 1
ATOM 663 C CA . TYR A 1 85 ? 21.867 18.795 -44.744 1.00 88.50 85 TYR A CA 1
ATOM 664 C C . TYR A 1 85 ? 22.932 19.810 -44.313 1.00 88.50 85 TYR A C 1
ATOM 666 O O . TYR A 1 85 ? 22.887 20.973 -44.715 1.00 88.50 85 TYR A O 1
ATOM 674 N N . THR A 1 86 ? 23.915 19.365 -43.531 1.00 88.19 86 THR A N 1
ATOM 675 C CA . THR A 1 86 ? 25.010 20.219 -43.054 1.00 88.19 86 THR A CA 1
ATOM 676 C C . THR A 1 86 ? 25.852 20.740 -44.217 1.00 88.19 86 THR A C 1
ATOM 678 O O . THR A 1 86 ? 26.101 21.940 -44.309 1.00 88.19 86 THR A O 1
ATOM 681 N N . LEU A 1 87 ? 26.225 19.864 -45.153 1.00 89.94 87 LEU A N 1
ATOM 682 C CA . LEU A 1 87 ? 27.003 20.238 -46.337 1.00 89.94 87 LEU A CA 1
ATOM 683 C C . LEU A 1 87 ? 26.257 21.217 -47.252 1.00 89.94 87 LEU A C 1
ATOM 685 O O . LEU A 1 87 ? 26.876 22.102 -47.840 1.00 89.94 87 LEU A O 1
ATOM 689 N N . LYS A 1 88 ? 24.930 21.091 -47.363 1.00 87.12 88 LYS A N 1
ATOM 690 C CA . LYS A 1 88 ? 24.101 21.999 -48.168 1.00 87.12 88 LYS A CA 1
ATOM 691 C C . LYS A 1 88 ? 24.049 23.418 -47.595 1.00 87.12 88 LYS A C 1
ATOM 693 O O . LYS A 1 88 ? 23.991 24.367 -48.371 1.00 87.12 88 LYS A O 1
ATOM 698 N N . ASN A 1 89 ? 24.072 23.553 -46.271 1.00 81.25 89 ASN A N 1
ATOM 699 C CA . ASN A 1 89 ? 23.955 24.838 -45.574 1.00 81.25 89 ASN A CA 1
ATOM 700 C C . ASN A 1 89 ? 25.303 25.540 -45.337 1.00 81.25 89 ASN A C 1
ATOM 702 O O . ASN A 1 89 ? 25.324 26.655 -44.829 1.00 81.25 89 ASN A O 1
ATOM 706 N N . LEU A 1 90 ? 26.419 24.896 -45.691 1.00 78.81 90 LEU A N 1
ATOM 707 C CA . LEU A 1 90 ? 27.771 25.467 -45.649 1.00 78.81 90 LEU A CA 1
ATOM 708 C C . LEU A 1 90 ? 28.153 26.221 -46.942 1.00 78.81 90 LEU A C 1
ATOM 710 O O . LEU A 1 90 ? 29.323 26.555 -47.125 1.00 78.81 90 LEU A O 1
ATOM 714 N N . ARG A 1 91 ? 27.193 26.457 -47.846 1.00 59.72 91 ARG A N 1
ATOM 715 C CA . ARG A 1 91 ? 27.367 27.216 -49.095 1.00 59.72 91 ARG A CA 1
ATOM 716 C C . ARG A 1 91 ? 26.902 28.657 -48.970 1.00 59.72 91 ARG A C 1
ATOM 718 O O . ARG A 1 91 ? 25.814 28.865 -48.393 1.00 59.72 91 ARG A O 1
#